Protein AF-A0A375JCA3-F1 (afdb_monomer)

Mean predicted aligned error: 6.16 Å

pLDDT: mean 89.47, std 14.46, range [39.19, 98.0]

Sequence (133 aa):
MLEPADALRQHRTEVISAILHALGDNELDEAQAQIENLIELTKLPSDHPDILVFRVLVYIQRGEALNALHYLNGLDQQHCPDLRTLCLYFLEDPLWEGLATELAESDPRPHIRTSMGLLINRRPGLPVSGVTS

Organism: NCBI:txid164546

Secondary structure (DSSP, 8-state):
---HHHHHHHHHHHHHHHHHHHHHTT-HHHHHHHHHHHHHHH---TTSHHHHHHHHHHHHHTT-HHHHHHHHHTS-TTS-HHHHHHHHHHTT-THHHHHHHHHHHH-S-HHHHHHHHHHHHS-TT--------

Solvent-accessible surface area (backbone atoms only — not comparable to full-atom values): 7578 Å² total; per-residue (Å²): 134,76,55,72,70,54,49,52,52,50,50,52,52,50,38,52,50,49,27,54,48,21,59,72,71,66,38,56,68,57,21,50,53,33,49,54,50,46,34,69,72,68,68,53,59,77,82,36,67,86,47,37,55,57,53,43,51,47,27,42,75,72,71,35,25,66,59,41,37,55,55,51,67,75,44,59,84,82,57,60,55,67,59,47,30,51,25,29,52,77,66,69,39,81,65,18,60,61,51,28,48,53,36,34,77,64,47,89,50,68,66,55,16,51,51,26,48,53,51,70,70,50,68,88,88,66,76,86,82,73,89,73,131

Foldseek 3Di:
DDDPVVVLVVVLVVLVVQLVVCLVVVVLVSNVVSLVVNCVSVVDDCLPPVSLVSVCSSCLSVVNLVVSLVVVVVDDCPRPLLSNLVSCLSVVNPVSLVSLVCQLVDPPDPVSVVVSVVSNVDDPPDDPPDPDD

Radius of gyration: 16.39 Å; Cα contacts (8 Å, |Δi|>4): 114; chains: 1; bounding box: 36×42×50 Å

Nearest PDB structures (foldseek):
  2p58-assembly1_C  TM=7.356E-01  e=2.992E-02  Yersinia pestis
  7ni5-assembly1_A  TM=5.075E-01  e=3.868E+00  Homo sapiens
  7ni6-assembly1_B  TM=5.277E-01  e=5.242E+00  Homo sapiens
  5oqp-assembly1_A  TM=3.874E-01  e=3.003E+00  Saccharomyces cerevisiae S288C
  8oxq-assembly1_B  TM=5.033E-01  e=5.242E+00  Homo sapiens

Structure (mmCIF, N/CA/C/O backbone):
data_AF-A0A375JCA3-F1
#
_entry.id   AF-A0A375JCA3-F1
#
loop_
_atom_site.group_PDB
_atom_site.id
_atom_site.type_symbol
_atom_site.label_atom_id
_atom_site.label_alt_id
_atom_site.label_comp_id
_atom_site.label_asym_id
_atom_site.label_entity_id
_atom_site.label_seq_id
_atom_site.pdbx_PDB_ins_code
_atom_site.Cartn_x
_atom_site.Cartn_y
_atom_site.Cartn_z
_atom_site.occupancy
_atom_site.B_iso_or_equiv
_atom_site.auth_seq_id
_atom_site.auth_comp_id
_atom_site.auth_asym_id
_atom_site.auth_atom_id
_atom_site.pdbx_PDB_model_num
ATOM 1 N N . MET A 1 1 ? -10.008 -10.525 32.928 1.00 60.91 1 MET A N 1
ATOM 2 C CA . MET A 1 1 ? -10.136 -9.122 32.487 1.00 60.91 1 MET A CA 1
ATOM 3 C C . MET A 1 1 ? -8.837 -8.765 31.798 1.00 60.91 1 MET A C 1
ATOM 5 O O . MET A 1 1 ? -7.803 -8.956 32.419 1.00 60.91 1 MET A O 1
ATOM 9 N N . LEU A 1 2 ? -8.882 -8.375 30.524 1.00 59.53 2 LEU A N 1
ATOM 10 C CA . LEU A 1 2 ? -7.719 -7.814 29.832 1.00 59.53 2 LEU A CA 1
ATOM 11 C C . LEU A 1 2 ? -7.516 -6.378 30.318 1.00 59.53 2 LEU A C 1
ATOM 13 O O . LEU A 1 2 ? -8.497 -5.657 30.508 1.00 59.53 2 LEU A O 1
ATOM 17 N N . GLU A 1 3 ? -6.265 -5.976 30.511 1.00 75.81 3 GLU A N 1
ATOM 18 C CA . GLU A 1 3 ? -5.936 -4.580 30.782 1.00 75.81 3 GLU A CA 1
ATOM 19 C C . GLU A 1 3 ? -6.364 -3.712 29.579 1.00 75.81 3 GLU A C 1
ATOM 21 O O . GLU A 1 3 ? -6.311 -4.167 28.432 1.00 75.81 3 GLU A O 1
ATOM 26 N N . PRO A 1 4 ? -6.783 -2.453 29.786 1.00 75.38 4 PRO A N 1
ATOM 27 C CA . PRO A 1 4 ? -7.318 -1.605 28.714 1.00 75.38 4 PRO A CA 1
ATOM 28 C C . PRO A 1 4 ? -6.334 -1.386 27.551 1.00 75.38 4 PRO A C 1
ATOM 30 O O . PRO A 1 4 ? -6.749 -1.278 26.397 1.00 75.38 4 PRO A O 1
ATOM 33 N N . ALA A 1 5 ? -5.026 -1.377 27.825 1.00 77.75 5 ALA A N 1
ATOM 34 C CA . ALA A 1 5 ? -3.991 -1.297 26.794 1.00 77.75 5 ALA A CA 1
ATOM 35 C C . ALA A 1 5 ? -3.899 -2.576 25.940 1.00 77.75 5 ALA A C 1
ATOM 37 O O . ALA A 1 5 ? -3.635 -2.495 24.738 1.00 77.75 5 ALA A O 1
ATOM 38 N N . ASP A 1 6 ? -4.150 -3.741 26.536 1.00 84.94 6 ASP A N 1
ATOM 39 C CA . ASP A 1 6 ? -4.143 -5.023 25.833 1.00 84.94 6 ASP A CA 1
ATOM 40 C C . ASP A 1 6 ? -5.409 -5.189 24.993 1.00 84.94 6 ASP A C 1
ATOM 42 O O . ASP A 1 6 ? -5.333 -5.645 23.855 1.00 84.94 6 ASP A O 1
ATOM 46 N N . ALA A 1 7 ? -6.555 -4.723 25.500 1.00 86.81 7 ALA A N 1
ATOM 47 C CA . ALA A 1 7 ? -7.804 -4.683 24.744 1.00 86.81 7 ALA A CA 1
ATOM 48 C C . ALA A 1 7 ? -7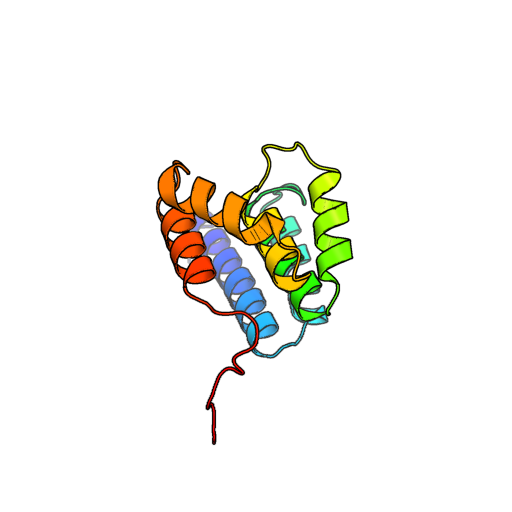.686 -3.809 23.480 1.00 86.81 7 ALA A C 1
ATOM 50 O O . ALA A 1 7 ? -8.107 -4.224 22.403 1.00 86.81 7 ALA A O 1
ATOM 51 N N . LEU A 1 8 ? -7.047 -2.635 23.576 1.00 87.62 8 LEU A N 1
ATOM 52 C CA . LEU A 1 8 ? -6.815 -1.763 22.419 1.00 87.62 8 LEU A CA 1
ATOM 53 C C . LEU A 1 8 ? -5.865 -2.398 21.391 1.00 87.62 8 LEU A C 1
ATOM 55 O O . LEU A 1 8 ? -6.103 -2.322 20.186 1.00 87.62 8 LEU A O 1
ATOM 59 N N . ARG A 1 9 ? -4.782 -3.037 21.854 1.00 88.19 9 ARG A N 1
ATOM 60 C CA . ARG A 1 9 ? -3.841 -3.750 20.973 1.00 88.19 9 ARG A CA 1
ATOM 61 C C . ARG A 1 9 ? -4.511 -4.914 20.253 1.00 88.19 9 ARG A C 1
ATOM 63 O O . ARG A 1 9 ? -4.280 -5.091 19.056 1.00 88.19 9 ARG A O 1
ATOM 70 N N . GLN A 1 10 ? -5.327 -5.676 20.974 1.00 92.06 10 GLN A N 1
ATOM 71 C CA . GLN A 1 10 ? -6.106 -6.776 20.424 1.00 92.06 10 GLN A CA 1
ATOM 72 C C . GLN A 1 10 ? -7.070 -6.266 19.352 1.00 92.06 10 GLN A C 1
ATOM 74 O O . GLN A 1 10 ? -7.015 -6.731 18.217 1.00 92.06 10 GLN A O 1
ATOM 79 N N . HIS A 1 11 ? -7.846 -5.226 19.662 1.00 92.38 11 HIS A N 1
ATOM 80 C CA . HIS A 1 11 ? -8.803 -4.664 18.715 1.00 92.38 11 HIS A CA 1
ATOM 81 C C . HIS A 1 11 ? -8.129 -4.120 17.447 1.00 92.38 11 HIS A C 1
ATOM 83 O O . HIS A 1 11 ? -8.575 -4.379 16.334 1.00 92.38 11 HIS A O 1
ATOM 89 N N . ARG A 1 12 ? -6.977 -3.451 17.582 1.00 93.19 12 ARG A N 1
ATOM 90 C CA . ARG A 1 12 ? -6.187 -3.008 16.422 1.00 93.19 12 ARG A CA 1
ATOM 91 C C . ARG A 1 12 ? -5.736 -4.182 15.549 1.00 93.19 12 ARG A C 1
ATOM 93 O O . ARG A 1 12 ? -5.727 -4.069 14.329 1.00 93.19 12 ARG A O 1
ATOM 100 N N . THR A 1 13 ? -5.343 -5.291 16.168 1.00 95.12 13 THR A N 1
ATOM 101 C CA . THR A 1 13 ? -4.896 -6.495 15.452 1.00 95.12 13 THR A CA 1
ATOM 102 C C . THR A 1 13 ? -6.053 -7.143 14.693 1.00 95.12 13 THR A C 1
ATOM 104 O O . THR A 1 13 ? -5.875 -7.572 13.554 1.00 95.12 13 THR A O 1
ATOM 107 N N . GLU A 1 14 ? -7.244 -7.163 15.291 1.00 96.00 14 GLU A N 1
ATOM 108 C CA . GLU A 1 14 ? -8.475 -7.648 14.658 1.00 96.00 14 GLU A CA 1
ATOM 109 C C . GLU A 1 14 ? -8.847 -6.804 13.437 1.00 96.00 14 GLU A C 1
ATOM 111 O O . GLU A 1 14 ? -9.058 -7.362 12.364 1.00 96.00 14 GLU A O 1
ATOM 116 N N . VAL A 1 15 ? -8.831 -5.471 13.562 1.00 96.75 15 VAL A N 1
ATOM 117 C CA . VAL A 1 15 ? -9.126 -4.563 12.440 1.00 96.75 15 VAL A CA 1
ATOM 118 C C . VAL A 1 15 ? -8.112 -4.732 11.306 1.00 96.75 15 VAL A C 1
ATOM 120 O O . VAL A 1 15 ? -8.505 -4.867 10.152 1.00 96.75 15 VAL A O 1
ATOM 123 N N . ILE A 1 16 ? -6.809 -4.802 11.607 1.00 96.50 16 ILE A N 1
ATOM 124 C CA . ILE A 1 16 ? -5.778 -5.043 10.579 1.00 96.50 16 ILE A CA 1
ATOM 125 C C . ILE A 1 16 ? -6.003 -6.389 9.880 1.00 96.50 16 ILE A C 1
ATOM 127 O O . ILE A 1 16 ? -5.887 -6.476 8.660 1.00 96.50 16 ILE A O 1
ATOM 131 N N . SER A 1 17 ? -6.349 -7.433 10.635 1.00 96.94 17 SER A N 1
ATOM 132 C CA . SER A 1 17 ? -6.639 -8.749 10.058 1.00 96.94 17 SER A CA 1
ATOM 133 C C . SER A 1 17 ? -7.865 -8.697 9.145 1.00 96.94 17 SER A C 1
ATOM 135 O O . SER A 1 17 ? -7.826 -9.258 8.055 1.00 96.94 17 SER A O 1
ATOM 137 N N . ALA A 1 18 ? -8.916 -7.972 9.539 1.00 97.69 18 ALA A N 1
ATOM 138 C CA . ALA A 1 18 ? -10.105 -7.769 8.715 1.00 97.69 18 ALA A CA 1
ATOM 139 C C . ALA A 1 18 ? -9.785 -7.030 7.404 1.00 97.69 18 ALA A C 1
ATOM 141 O O . ALA A 1 18 ? -10.235 -7.465 6.348 1.00 97.69 18 ALA A O 1
ATOM 142 N N . ILE A 1 19 ? -8.940 -5.987 7.443 1.00 97.94 19 ILE A N 1
ATOM 143 C CA . ILE A 1 19 ? -8.460 -5.302 6.228 1.00 97.94 19 ILE A CA 1
ATOM 144 C C . ILE A 1 19 ? -7.752 -6.296 5.300 1.00 97.94 19 ILE A C 1
ATOM 146 O O . ILE A 1 19 ? -8.040 -6.342 4.107 1.00 97.94 19 ILE A O 1
ATOM 150 N N . LEU A 1 20 ? -6.828 -7.101 5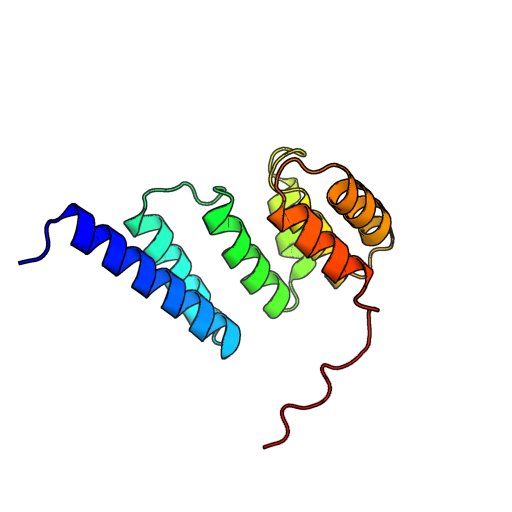.834 1.00 97.06 20 LEU A N 1
ATOM 151 C CA . LEU A 1 20 ? -6.064 -8.066 5.038 1.00 97.06 20 LEU A CA 1
ATOM 152 C C . LEU A 1 20 ? -6.951 -9.165 4.437 1.00 97.06 20 LEU A C 1
ATOM 154 O O . LEU A 1 20 ? -6.726 -9.551 3.291 1.00 97.06 20 LEU A O 1
ATOM 158 N N . HIS A 1 21 ? -7.954 -9.644 5.177 1.00 97.62 21 HIS A N 1
ATOM 159 C CA . HIS A 1 21 ? -8.935 -10.599 4.663 1.00 97.62 21 HIS A CA 1
ATOM 160 C C . HIS A 1 21 ? -9.771 -9.992 3.535 1.00 97.62 21 HIS A C 1
ATOM 162 O O . HIS A 1 21 ? -9.792 -10.553 2.445 1.00 97.62 21 HIS A O 1
ATOM 168 N N . ALA A 1 22 ? -10.342 -8.802 3.738 1.00 97.75 22 ALA A N 1
ATOM 169 C CA . ALA A 1 22 ? -11.130 -8.119 2.714 1.00 97.75 22 ALA A CA 1
ATOM 170 C C . ALA A 1 22 ? -10.314 -7.820 1.439 1.00 97.75 22 ALA A C 1
ATOM 172 O O . ALA A 1 22 ? -10.801 -8.013 0.328 1.00 97.75 22 ALA A O 1
ATOM 173 N N . LEU A 1 23 ? -9.042 -7.417 1.573 1.00 96.50 23 LEU A N 1
ATOM 174 C CA . LEU A 1 23 ? -8.124 -7.252 0.433 1.00 96.50 23 LEU A CA 1
ATOM 175 C C . LEU A 1 23 ? -7.823 -8.578 -0.285 1.00 96.50 23 LEU A C 1
ATOM 177 O O . LEU A 1 23 ? -7.614 -8.583 -1.500 1.00 96.50 23 LEU A O 1
ATOM 181 N N . GLY A 1 24 ? -7.754 -9.689 0.454 1.00 95.38 24 GLY A N 1
ATOM 182 C CA . GLY A 1 24 ? -7.552 -11.030 -0.098 1.00 95.38 24 GLY A CA 1
ATOM 183 C C . GLY A 1 24 ? -8.772 -11.545 -0.863 1.00 95.38 24 GLY A C 1
ATOM 184 O O . GLY A 1 24 ? -8.614 -12.128 -1.935 1.00 95.38 24 GLY A O 1
ATOM 185 N N . ASP A 1 25 ? -9.968 -11.255 -0.352 1.00 96.50 25 ASP A N 1
ATOM 186 C CA . ASP A 1 25 ? -11.255 -11.660 -0.929 1.00 96.50 25 ASP A CA 1
ATOM 187 C C . ASP A 1 25 ? -11.784 -10.656 -1.976 1.00 96.50 25 ASP A C 1
ATOM 189 O O . ASP A 1 25 ? -12.848 -10.852 -2.564 1.00 96.50 25 ASP A O 1
ATOM 193 N N . ASN A 1 26 ? -11.014 -9.597 -2.263 1.00 94.06 26 ASN A N 1
ATOM 194 C CA . ASN A 1 26 ? -11.360 -8.508 -3.182 1.00 94.06 26 ASN A CA 1
ATOM 195 C C . ASN A 1 26 ? -12.652 -7.753 -2.788 1.00 94.06 26 ASN A C 1
ATOM 197 O O . ASN A 1 26 ? -13.342 -7.175 -3.630 1.00 94.06 26 ASN A O 1
ATOM 201 N N . GLU A 1 27 ? -12.964 -7.714 -1.492 1.00 97.81 27 GLU A N 1
ATOM 202 C CA . GLU A 1 27 ? -14.066 -6.958 -0.892 1.00 97.81 27 GLU A CA 1
ATOM 203 C C . GLU A 1 27 ? -13.614 -5.520 -0.583 1.00 97.81 27 GLU A C 1
ATOM 205 O O . GLU A 1 27 ? -13.452 -5.097 0.561 1.00 97.81 27 GLU A O 1
ATOM 210 N N . LEU A 1 28 ? -13.353 -4.743 -1.637 1.00 97.25 28 LEU A N 1
ATOM 211 C CA . LEU A 1 28 ? -12.624 -3.468 -1.535 1.00 97.25 28 LEU A CA 1
ATOM 212 C C . LEU A 1 28 ? -13.376 -2.356 -0.791 1.00 97.25 28 LEU A C 1
ATOM 214 O O . LEU A 1 28 ? -12.748 -1.405 -0.324 1.00 97.25 28 LEU A O 1
ATOM 218 N N . ASP A 1 29 ? -14.703 -2.428 -0.714 1.00 97.50 29 ASP A N 1
ATOM 219 C CA . ASP A 1 29 ? -15.506 -1.492 0.082 1.00 97.50 29 ASP A CA 1
ATOM 220 C C . ASP A 1 29 ? -15.426 -1.822 1.578 1.00 97.50 29 ASP A C 1
ATOM 222 O O . ASP A 1 29 ? -15.290 -0.913 2.398 1.00 97.50 29 ASP A O 1
ATOM 226 N N . GLU A 1 30 ? -15.412 -3.112 1.931 1.00 97.56 30 GLU A N 1
ATOM 227 C CA . GLU A 1 30 ? -15.210 -3.566 3.311 1.00 97.56 30 GLU A CA 1
ATOM 228 C C . GLU A 1 30 ? -13.793 -3.228 3.785 1.00 97.56 30 GLU A C 1
ATOM 230 O O . GLU A 1 30 ? -13.613 -2.660 4.862 1.00 97.56 30 GLU A O 1
ATOM 235 N N . ALA A 1 31 ? -12.780 -3.468 2.942 1.00 98.00 31 ALA A N 1
ATOM 236 C CA . ALA A 1 31 ? -11.407 -3.064 3.233 1.00 98.00 31 ALA A CA 1
ATOM 237 C C . ALA A 1 31 ? -11.321 -1.557 3.534 1.00 98.00 31 ALA A C 1
ATOM 239 O O . ALA A 1 31 ? -10.694 -1.159 4.516 1.00 98.00 31 ALA A O 1
ATOM 240 N N . GLN A 1 32 ? -11.994 -0.716 2.739 1.00 97.00 32 GLN A N 1
ATOM 241 C CA . GLN A 1 32 ? -12.037 0.728 2.978 1.00 97.00 32 GLN A CA 1
ATOM 242 C C . GLN A 1 32 ? -12.732 1.073 4.301 1.00 97.00 32 GLN A C 1
ATOM 244 O O . GLN A 1 32 ? -12.210 1.892 5.058 1.00 97.00 32 GLN A O 1
ATOM 249 N N . ALA A 1 33 ? -13.868 0.445 4.612 1.00 97.75 33 ALA A N 1
ATOM 250 C CA . ALA A 1 33 ? -14.575 0.668 5.872 1.00 97.75 33 ALA A CA 1
ATOM 251 C C . ALA A 1 33 ? -13.702 0.318 7.090 1.00 97.75 33 ALA A C 1
ATOM 253 O O . ALA A 1 33 ? -13.637 1.085 8.054 1.00 97.75 33 ALA A O 1
ATOM 254 N N . GLN A 1 34 ? -12.961 -0.792 7.027 1.00 97.88 34 GLN A N 1
ATOM 255 C CA . GLN A 1 34 ? -12.050 -1.192 8.100 1.00 97.88 34 GLN A CA 1
ATOM 256 C C . GLN A 1 34 ? -10.823 -0.275 8.216 1.00 97.88 34 GLN A C 1
ATOM 258 O O . GLN A 1 34 ? -10.333 -0.051 9.324 1.00 97.88 34 GLN A O 1
ATOM 263 N N . ILE A 1 35 ? -10.348 0.321 7.117 1.00 97.44 35 ILE A N 1
ATOM 264 C CA . ILE A 1 35 ? -9.308 1.362 7.167 1.00 97.44 35 ILE A CA 1
ATOM 265 C C . ILE A 1 35 ? -9.811 2.597 7.925 1.00 97.44 35 ILE A C 1
ATOM 267 O O . ILE A 1 35 ? -9.086 3.121 8.771 1.00 97.44 35 ILE A O 1
ATOM 271 N N . GLU A 1 36 ? -11.040 3.056 7.669 1.00 96.94 36 GLU A N 1
ATOM 272 C CA . GLU A 1 36 ? -11.613 4.189 8.412 1.00 96.94 36 GLU A CA 1
ATOM 273 C C . GLU A 1 36 ? -11.770 3.856 9.904 1.00 96.94 36 GLU A C 1
ATOM 275 O O . GLU A 1 36 ? -11.393 4.658 10.761 1.00 96.94 36 GLU A O 1
ATOM 280 N N . ASN A 1 37 ? -12.195 2.631 10.232 1.00 96.00 37 ASN A N 1
ATOM 281 C CA . ASN A 1 37 ? -12.231 2.147 11.614 1.00 96.00 37 ASN A CA 1
ATOM 282 C C . ASN A 1 37 ? -10.829 2.153 12.261 1.00 96.00 37 ASN A C 1
ATOM 284 O O . ASN A 1 37 ? -10.655 2.602 13.393 1.00 96.00 37 ASN A O 1
ATOM 288 N N . LEU A 1 38 ? -9.789 1.735 11.531 1.00 96.06 38 LEU A N 1
ATOM 289 C CA . LEU A 1 38 ? -8.408 1.776 12.020 1.00 96.06 38 LEU A CA 1
ATOM 290 C C . LEU A 1 38 ? -7.942 3.211 12.318 1.00 96.06 38 LEU A C 1
ATOM 292 O O . LEU A 1 38 ? -7.276 3.438 13.333 1.00 96.06 38 LEU A O 1
ATOM 296 N N . ILE A 1 39 ? -8.293 4.178 11.466 1.00 95.94 39 ILE A N 1
ATOM 297 C CA . ILE A 1 39 ? -8.002 5.606 11.674 1.00 95.94 39 ILE A CA 1
ATOM 298 C C . ILE A 1 39 ? -8.707 6.101 12.938 1.00 95.94 39 ILE A C 1
ATOM 300 O O . ILE A 1 39 ? -8.078 6.708 13.809 1.00 95.94 39 ILE A O 1
ATOM 304 N N . GLU A 1 40 ? -9.998 5.803 13.087 1.00 95.12 40 GLU A N 1
ATOM 305 C CA . GLU A 1 40 ? -10.763 6.188 14.270 1.00 95.12 40 GLU A CA 1
ATOM 306 C C . GLU A 1 40 ? -10.209 5.561 15.550 1.00 95.12 40 GLU A C 1
ATOM 308 O O . GLU A 1 40 ? -10.155 6.234 16.585 1.00 95.12 40 GLU A O 1
ATOM 313 N N . LEU A 1 41 ? -9.766 4.308 15.484 1.00 94.06 41 LEU A N 1
ATOM 314 C CA . LEU A 1 41 ? -9.228 3.570 16.617 1.00 94.06 41 LEU A CA 1
ATOM 315 C C . LEU A 1 41 ? -7.852 4.083 17.051 1.00 94.06 41 LEU A C 1
ATOM 317 O O . LEU A 1 41 ? -7.581 4.233 18.242 1.00 94.06 41 LEU A O 1
ATOM 321 N N . THR A 1 42 ? -6.967 4.332 16.088 1.00 92.56 42 THR A N 1
ATOM 322 C CA . THR A 1 42 ? -5.567 4.694 16.354 1.00 92.56 42 THR A CA 1
ATOM 323 C C . THR A 1 42 ? -5.348 6.197 16.480 1.00 92.56 42 THR A C 1
ATOM 325 O O . THR A 1 42 ? -4.324 6.612 17.019 1.00 92.56 42 THR A O 1
ATOM 328 N N . LYS A 1 43 ? -6.298 7.009 15.995 1.00 93.94 43 LYS A N 1
ATOM 329 C CA . LYS A 1 43 ? -6.181 8.469 15.857 1.00 93.94 43 LYS A CA 1
ATOM 330 C C . LYS A 1 43 ? -4.970 8.905 15.023 1.00 93.94 43 LYS A C 1
ATOM 332 O O . LYS A 1 43 ? -4.534 10.050 15.131 1.00 93.94 43 LYS A O 1
ATOM 337 N N . LEU A 1 44 ? -4.428 8.005 14.201 1.00 92.44 44 LEU A N 1
ATOM 338 C CA . LEU A 1 44 ? -3.379 8.339 13.247 1.00 92.44 44 LEU A CA 1
ATOM 339 C C . LEU A 1 44 ? -3.958 9.204 12.124 1.00 92.44 44 LEU A C 1
ATOM 341 O O . LEU A 1 44 ? -5.119 9.026 11.749 1.00 92.44 44 LEU A O 1
ATOM 345 N N . PRO A 1 45 ? -3.174 10.141 11.574 1.00 91.81 45 PRO A N 1
ATOM 346 C CA . PRO A 1 45 ? -3.626 10.920 10.437 1.00 91.81 45 PRO A CA 1
ATOM 347 C C . PRO A 1 45 ? -3.754 10.023 9.198 1.00 91.81 45 PRO A C 1
ATOM 349 O O . PRO A 1 45 ? -3.083 8.997 9.068 1.00 91.81 45 PRO A O 1
ATOM 352 N N . SER A 1 46 ? -4.626 10.409 8.267 1.00 88.38 46 SER A N 1
ATOM 353 C CA . SER A 1 46 ? -4.918 9.605 7.073 1.00 88.38 46 SER A CA 1
ATOM 354 C C . SER A 1 46 ? -3.727 9.437 6.124 1.00 88.38 46 SER A C 1
ATOM 356 O O . SER A 1 46 ? -3.735 8.538 5.288 1.00 88.38 46 SER A O 1
ATOM 358 N N . ASP A 1 47 ? -2.734 10.320 6.231 1.00 90.88 47 ASP A N 1
ATOM 359 C CA . ASP A 1 47 ? -1.473 10.283 5.494 1.00 90.88 47 ASP A CA 1
ATOM 360 C C . ASP A 1 47 ? -0.356 9.552 6.260 1.00 90.88 47 ASP A C 1
ATOM 362 O O . ASP A 1 47 ? 0.781 9.501 5.796 1.00 90.88 47 ASP A O 1
ATOM 366 N N . HIS A 1 48 ? -0.646 8.939 7.411 1.00 94.00 48 HIS A N 1
ATOM 367 C CA . HIS A 1 48 ? 0.330 8.110 8.109 1.00 94.00 48 HIS A CA 1
ATOM 368 C C . HIS A 1 48 ? 0.719 6.892 7.244 1.00 94.00 48 HIS A C 1
ATOM 370 O O . HIS A 1 48 ? -0.178 6.249 6.693 1.00 94.00 48 HIS A O 1
ATOM 376 N N . PRO A 1 49 ? 2.009 6.505 7.146 1.00 91.31 49 PRO A N 1
ATOM 377 C CA . PRO A 1 49 ? 2.459 5.395 6.293 1.00 91.31 49 PRO A CA 1
ATOM 378 C C . PRO A 1 49 ? 1.679 4.082 6.481 1.00 91.31 49 PRO A C 1
ATOM 380 O O . PRO A 1 49 ? 1.284 3.452 5.501 1.00 91.31 49 PRO A O 1
ATOM 383 N N . ASP A 1 50 ? 1.378 3.720 7.732 1.00 90.81 50 ASP A N 1
ATOM 384 C CA . ASP A 1 50 ? 0.609 2.509 8.071 1.00 90.81 50 ASP A CA 1
ATOM 385 C C . ASP A 1 50 ? -0.847 2.538 7.573 1.00 90.81 50 ASP A C 1
ATOM 387 O O . ASP A 1 50 ? -1.460 1.491 7.401 1.00 90.81 50 ASP A O 1
ATOM 391 N N . ILE A 1 51 ? -1.414 3.725 7.341 1.00 95.50 51 ILE A N 1
ATOM 392 C CA . ILE A 1 51 ? -2.751 3.898 6.756 1.00 95.50 51 ILE A CA 1
ATOM 393 C C . ILE A 1 51 ? -2.647 3.972 5.230 1.00 95.50 51 ILE A C 1
ATOM 395 O O . ILE A 1 51 ? -3.439 3.356 4.511 1.00 95.50 51 ILE A O 1
ATOM 399 N N . LEU A 1 52 ? -1.641 4.698 4.731 1.00 95.31 52 LEU A N 1
ATOM 400 C CA . LEU A 1 52 ? -1.394 4.880 3.305 1.00 95.31 52 LEU A CA 1
ATOM 401 C C . LEU A 1 52 ? -1.191 3.558 2.577 1.00 95.31 52 LEU A C 1
ATOM 403 O O . LEU A 1 52 ? -1.737 3.399 1.489 1.00 95.31 52 LEU A O 1
ATOM 407 N N . VAL A 1 53 ? -0.458 2.610 3.168 1.00 95.25 53 VAL A N 1
ATOM 408 C CA . VAL A 1 53 ? -0.218 1.307 2.535 1.00 95.25 53 VAL A CA 1
ATOM 409 C C . VAL A 1 53 ? -1.532 0.604 2.191 1.00 95.25 53 VAL A C 1
ATOM 411 O O . VAL A 1 53 ? -1.712 0.182 1.052 1.00 95.25 53 VAL A O 1
ATOM 414 N N . PHE A 1 54 ? -2.496 0.557 3.115 1.00 96.62 54 PHE A N 1
ATOM 415 C CA . PHE A 1 54 ? -3.782 -0.092 2.863 1.00 96.62 54 PHE A CA 1
ATOM 416 C C . PHE A 1 54 ? -4.615 0.668 1.832 1.00 96.62 54 PHE A C 1
ATOM 418 O O . PHE A 1 54 ? -5.159 0.054 0.918 1.00 96.62 54 PHE A O 1
ATOM 425 N N . ARG A 1 55 ? -4.665 2.004 1.914 1.00 96.00 55 ARG A N 1
ATOM 426 C CA . ARG A 1 55 ? -5.394 2.825 0.932 1.00 96.00 55 ARG A CA 1
ATOM 427 C C . ARG A 1 55 ? -4.838 2.652 -0.479 1.00 96.00 55 ARG A C 1
ATOM 429 O O . ARG A 1 55 ? -5.602 2.476 -1.423 1.00 96.00 55 ARG A O 1
ATOM 436 N N . VAL A 1 56 ? -3.515 2.676 -0.627 1.00 96.56 56 VAL A N 1
ATOM 437 C CA . VAL A 1 56 ? -2.846 2.485 -1.921 1.00 96.56 56 VAL A CA 1
ATOM 438 C C . VAL A 1 56 ? -3.146 1.096 -2.484 1.00 96.56 56 VAL A C 1
ATOM 440 O O . VAL A 1 56 ? -3.455 0.989 -3.669 1.00 96.56 56 VAL A O 1
ATOM 443 N N . LEU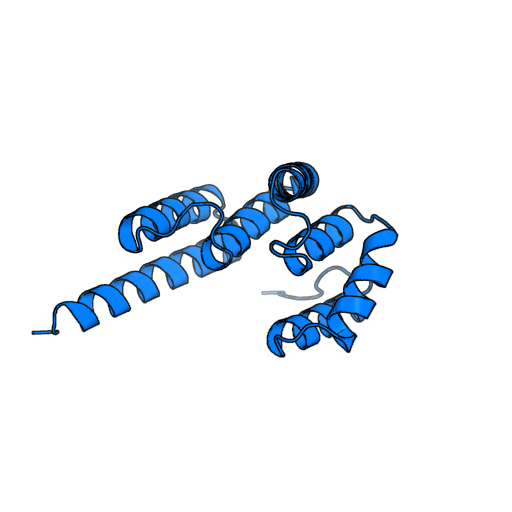 A 1 57 ? -3.136 0.050 -1.652 1.00 95.94 57 LEU A N 1
ATOM 444 C CA . LEU A 1 57 ? -3.515 -1.298 -2.086 1.00 95.94 57 LEU A CA 1
ATOM 445 C C . LEU A 1 57 ? -4.968 -1.365 -2.575 1.00 95.94 57 LEU A C 1
ATOM 447 O O . LEU A 1 57 ? -5.206 -1.944 -3.634 1.00 95.94 57 LEU A O 1
ATOM 451 N N . VAL A 1 58 ? -5.912 -0.725 -1.873 1.00 97.00 58 VAL A N 1
ATOM 452 C CA . VAL A 1 58 ? -7.315 -0.634 -2.316 1.00 97.00 58 VAL A CA 1
ATOM 453 C C . VAL A 1 58 ? -7.409 0.043 -3.685 1.00 97.00 58 VAL A C 1
ATOM 455 O O . VAL A 1 58 ? -8.021 -0.513 -4.595 1.00 97.00 58 VAL A O 1
ATOM 458 N N . TYR A 1 59 ? -6.775 1.205 -3.875 1.00 96.44 59 TYR A N 1
ATOM 459 C CA . TYR A 1 59 ? -6.774 1.893 -5.174 1.00 96.44 59 TYR A CA 1
ATOM 460 C C . TYR A 1 59 ? -6.177 1.029 -6.289 1.00 96.44 59 TYR A C 1
ATOM 462 O O . TYR A 1 59 ? -6.754 0.931 -7.369 1.00 96.44 59 TYR A O 1
ATOM 470 N N . ILE A 1 60 ? -5.041 0.375 -6.041 1.00 95.44 60 ILE A N 1
ATOM 471 C CA . ILE A 1 60 ? -4.399 -0.502 -7.025 1.00 95.44 60 ILE A CA 1
ATOM 472 C C . ILE A 1 60 ? -5.326 -1.663 -7.405 1.00 95.44 60 ILE A C 1
ATOM 474 O O . ILE A 1 60 ? -5.503 -1.926 -8.593 1.00 95.44 60 ILE A O 1
ATOM 478 N N . GLN A 1 61 ? -5.960 -2.325 -6.432 1.00 95.50 61 GLN A N 1
ATOM 479 C CA . GLN A 1 61 ? -6.890 -3.430 -6.698 1.00 95.50 61 GLN A CA 1
ATOM 480 C C . GLN A 1 61 ? -8.158 -2.977 -7.440 1.00 95.50 61 GLN A C 1
ATOM 482 O O . GLN A 1 61 ? -8.709 -3.747 -8.225 1.00 95.50 61 GLN A O 1
ATOM 487 N N . ARG A 1 62 ? -8.574 -1.713 -7.284 1.00 95.56 62 ARG A N 1
ATOM 488 C CA . ARG A 1 62 ? -9.644 -1.096 -8.095 1.00 95.56 62 ARG A CA 1
ATOM 489 C C . ARG A 1 62 ? -9.221 -0.770 -9.534 1.00 95.56 62 ARG A C 1
ATOM 491 O O . ARG A 1 62 ? -10.057 -0.350 -10.326 1.00 95.56 62 ARG A O 1
ATOM 498 N N . GLY A 1 63 ? -7.945 -0.935 -9.890 1.00 94.44 63 GLY A N 1
ATOM 499 C CA . GLY A 1 63 ? -7.401 -0.475 -11.172 1.00 94.44 63 GLY A CA 1
ATOM 500 C C . GLY A 1 63 ? -7.161 1.039 -11.219 1.00 94.44 63 GLY A C 1
ATOM 501 O O . GLY A 1 63 ? -7.009 1.620 -12.289 1.00 94.44 63 GLY A O 1
ATOM 502 N N . GLU A 1 64 ? -7.105 1.690 -10.059 1.00 96.62 64 GLU A N 1
ATOM 503 C CA . GLU A 1 64 ? -6.993 3.140 -9.897 1.00 96.62 64 GLU A CA 1
ATOM 504 C C . GLU A 1 64 ? -5.591 3.569 -9.427 1.00 96.62 64 GLU A C 1
ATOM 506 O O . GLU A 1 64 ? -5.430 4.540 -8.684 1.00 96.62 64 GLU A O 1
ATOM 511 N N . ALA A 1 65 ? -4.540 2.869 -9.867 1.00 96.12 65 ALA A N 1
ATOM 512 C CA . ALA A 1 65 ? -3.155 3.169 -9.484 1.00 96.12 65 ALA A CA 1
ATOM 513 C C . ALA A 1 65 ? -2.748 4.631 -9.779 1.00 96.12 65 ALA A C 1
ATOM 515 O O . ALA A 1 65 ? -1.968 5.224 -9.034 1.00 96.12 65 ALA A O 1
ATOM 516 N N . LEU A 1 66 ? -3.328 5.251 -10.815 1.00 96.06 66 LEU A N 1
ATOM 517 C CA . LEU A 1 66 ? -3.106 6.665 -11.131 1.00 9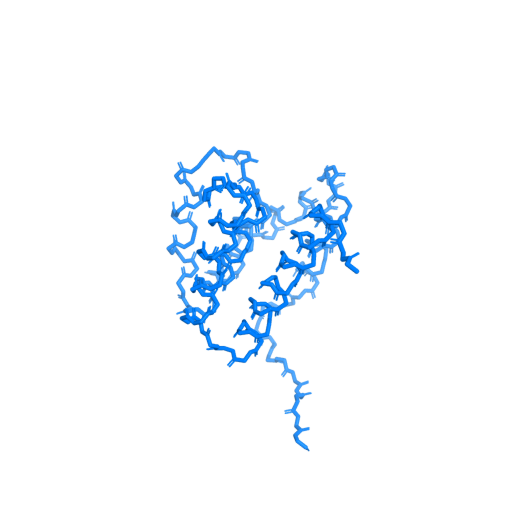6.06 66 LEU A CA 1
ATOM 518 C C . LEU A 1 66 ? -3.694 7.602 -10.065 1.00 96.06 66 LEU A C 1
ATOM 520 O O . LEU A 1 66 ? -3.065 8.600 -9.716 1.00 96.06 66 LEU A O 1
ATOM 524 N N . ASN A 1 67 ? -4.872 7.282 -9.517 1.00 96.06 67 ASN A N 1
ATOM 525 C CA . ASN A 1 67 ? -5.483 8.064 -8.439 1.00 96.06 67 ASN A CA 1
ATOM 526 C C . ASN A 1 67 ? -4.639 7.966 -7.163 1.00 96.06 67 ASN A C 1
ATOM 528 O O . ASN A 1 67 ? -4.375 8.989 -6.527 1.00 96.06 67 ASN A O 1
ATOM 532 N N . ALA A 1 68 ? -4.146 6.765 -6.837 1.00 95.88 68 ALA A N 1
ATOM 533 C CA . ALA A 1 68 ? -3.205 6.570 -5.733 1.00 95.88 68 ALA A CA 1
ATOM 534 C C . ALA A 1 68 ? -1.930 7.400 -5.919 1.00 95.88 68 ALA A C 1
ATOM 536 O O . ALA A 1 68 ? -1.503 8.091 -4.994 1.00 95.88 68 ALA A O 1
ATOM 537 N N . LEU A 1 69 ? -1.348 7.387 -7.121 1.00 95.88 69 LEU A N 1
ATOM 538 C CA . LEU A 1 69 ? -0.145 8.157 -7.422 1.00 95.88 69 LEU A CA 1
ATOM 539 C C . LEU A 1 69 ? -0.385 9.668 -7.310 1.00 95.88 69 LEU A C 1
ATOM 541 O O . LEU A 1 69 ? 0.424 10.363 -6.699 1.00 95.88 69 LEU A O 1
ATOM 545 N N . HIS A 1 70 ? -1.496 10.186 -7.844 1.00 95.00 70 HIS A N 1
ATOM 546 C CA . HIS A 1 70 ? -1.856 11.598 -7.688 1.00 95.00 70 HIS A CA 1
ATOM 547 C C . HIS A 1 70 ? -2.004 11.991 -6.219 1.00 95.00 70 HIS A C 1
ATOM 549 O O . HIS A 1 70 ? -1.493 13.034 -5.814 1.00 95.00 70 HIS A O 1
ATOM 555 N N . TYR A 1 71 ? -2.656 11.146 -5.419 1.00 93.25 71 TYR A N 1
ATOM 556 C CA . TYR A 1 71 ? -2.792 11.374 -3.987 1.00 93.25 71 TYR A CA 1
ATOM 557 C C . TYR A 1 71 ? -1.426 11.422 -3.289 1.00 93.25 71 TYR A C 1
ATOM 559 O O . TYR A 1 71 ? -1.137 12.384 -2.579 1.00 93.25 71 TYR A O 1
ATOM 567 N N . LEU A 1 72 ? -0.547 10.451 -3.556 1.00 94.38 72 LEU A N 1
ATOM 568 C CA . LEU A 1 72 ? 0.810 10.423 -3.002 1.00 94.38 72 LEU A CA 1
ATOM 569 C C . LEU A 1 72 ? 1.654 11.619 -3.461 1.00 94.38 72 LEU A C 1
ATOM 571 O O . LEU A 1 72 ? 2.455 12.134 -2.688 1.00 94.38 72 LEU A O 1
ATOM 575 N N . ASN A 1 73 ? 1.498 12.090 -4.697 1.00 92.56 73 ASN A N 1
ATOM 576 C CA . ASN A 1 73 ? 2.213 13.264 -5.210 1.00 92.56 73 ASN A CA 1
ATOM 577 C C . ASN A 1 73 ? 1.748 14.585 -4.580 1.00 92.56 73 ASN A C 1
ATOM 579 O O . ASN A 1 73 ? 2.481 15.568 -4.641 1.00 92.56 73 ASN A O 1
ATOM 583 N N . GLY A 1 74 ? 0.560 14.614 -3.968 1.00 91.06 74 GLY A N 1
ATOM 584 C CA . GLY A 1 74 ? 0.113 15.734 -3.136 1.00 91.06 74 GLY A CA 1
ATOM 585 C C . GLY A 1 74 ? 0.795 15.795 -1.763 1.00 91.06 74 GLY A C 1
ATOM 586 O O . GLY A 1 74 ? 0.688 16.812 -1.081 1.00 91.06 74 GLY A O 1
ATOM 587 N N . LEU A 1 75 ? 1.488 14.725 -1.361 1.00 91.12 75 LEU A N 1
ATOM 588 C CA . LEU A 1 75 ? 2.287 14.648 -0.136 1.00 91.12 75 LEU A CA 1
ATOM 589 C C . LEU A 1 75 ? 3.751 15.016 -0.426 1.00 91.12 75 LEU A C 1
ATOM 591 O O . LEU A 1 75 ? 4.170 15.090 -1.582 1.00 91.12 75 LEU A O 1
ATOM 595 N N . ASP A 1 76 ? 4.554 15.206 0.624 1.00 87.00 76 ASP A N 1
ATOM 596 C CA . ASP A 1 76 ? 5.992 15.471 0.483 1.00 87.00 76 ASP A CA 1
ATOM 597 C C . ASP A 1 76 ? 6.685 14.376 -0.351 1.00 87.00 76 ASP A C 1
ATOM 599 O O . ASP A 1 76 ? 6.397 13.186 -0.204 1.00 87.00 76 ASP A O 1
ATOM 603 N N . GLN A 1 77 ? 7.613 14.752 -1.234 1.00 76.31 77 GLN A N 1
ATOM 604 C CA . GLN A 1 77 ? 8.324 13.834 -2.130 1.00 76.31 77 GLN A CA 1
ATOM 605 C C . GLN A 1 77 ? 9.098 12.745 -1.381 1.00 76.31 77 GLN A C 1
ATOM 607 O O . GLN A 1 77 ? 9.292 11.659 -1.919 1.00 76.31 77 GLN A O 1
ATOM 612 N N . GLN A 1 78 ? 9.489 12.973 -0.131 1.00 81.62 78 GLN A N 1
ATOM 613 C CA . GLN A 1 78 ? 10.153 11.946 0.678 1.00 81.62 78 GLN A CA 1
ATOM 614 C C . GLN A 1 78 ? 9.178 11.010 1.403 1.00 81.62 78 GLN A C 1
AT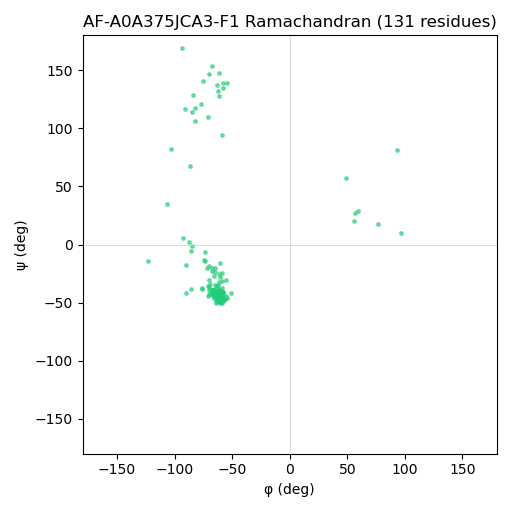OM 616 O O . GLN A 1 78 ? 9.593 10.022 2.008 1.00 81.62 78 GLN A O 1
ATOM 621 N N . HIS A 1 79 ? 7.876 11.283 1.326 1.00 85.94 79 HIS A N 1
ATOM 622 C CA . HIS A 1 79 ? 6.859 10.494 2.001 1.00 85.94 79 HIS A CA 1
ATOM 623 C C . HIS A 1 79 ? 6.502 9.239 1.200 1.00 85.94 79 HIS A C 1
ATOM 625 O O . HIS A 1 79 ? 5.995 9.329 0.083 1.00 85.94 79 HIS A O 1
ATOM 631 N N . CYS A 1 80 ? 6.762 8.068 1.787 1.00 90.81 80 CYS A N 1
ATOM 632 C CA . CYS A 1 80 ? 6.448 6.743 1.228 1.00 90.81 80 CYS A CA 1
ATOM 633 C C . CYS A 1 80 ? 6.894 6.541 -0.244 1.00 90.81 80 CYS A C 1
ATOM 635 O O . CYS A 1 80 ? 6.063 6.223 -1.104 1.00 90.81 80 CYS A O 1
ATOM 637 N N . PRO A 1 81 ? 8.194 6.706 -0.569 1.00 93.88 81 PRO A N 1
ATOM 638 C CA . PRO A 1 81 ? 8.704 6.534 -1.935 1.00 93.88 81 PRO A CA 1
ATOM 639 C C . PRO A 1 81 ? 8.470 5.116 -2.484 1.00 93.88 81 PRO A C 1
ATOM 641 O O . PRO A 1 81 ? 8.275 4.927 -3.685 1.00 93.88 81 PRO A O 1
ATOM 644 N N . ASP A 1 82 ? 8.409 4.124 -1.598 1.00 95.50 82 ASP A N 1
ATOM 645 C CA . ASP A 1 82 ? 8.079 2.736 -1.906 1.00 95.50 82 ASP A CA 1
ATOM 646 C C . ASP A 1 82 ? 6.653 2.569 -2.460 1.00 95.50 82 ASP A C 1
ATOM 648 O O . ASP A 1 82 ? 6.458 1.865 -3.452 1.00 95.50 82 ASP A O 1
ATOM 652 N N . LEU A 1 83 ? 5.665 3.281 -1.908 1.00 96.44 83 LEU A N 1
ATOM 653 C CA . LEU A 1 83 ? 4.283 3.233 -2.399 1.00 96.44 83 LEU A CA 1
ATOM 654 C C . LEU A 1 83 ? 4.130 3.924 -3.759 1.00 96.44 83 LEU A C 1
ATOM 656 O O . LEU A 1 83 ? 3.374 3.445 -4.605 1.00 96.44 83 LEU A O 1
ATOM 660 N N . ARG A 1 84 ? 4.870 5.015 -4.009 1.00 96.00 84 ARG A N 1
ATOM 661 C CA . ARG A 1 84 ? 4.895 5.653 -5.339 1.00 96.00 84 ARG A CA 1
ATOM 662 C C . ARG A 1 84 ? 5.491 4.722 -6.384 1.00 96.00 84 ARG A C 1
ATOM 664 O O . ARG A 1 84 ? 4.909 4.550 -7.451 1.00 96.00 84 ARG A O 1
ATOM 671 N N . THR A 1 85 ? 6.610 4.088 -6.044 1.00 96.19 85 THR A N 1
ATOM 672 C CA . THR A 1 85 ? 7.271 3.097 -6.900 1.00 96.19 85 THR A CA 1
ATOM 673 C C . THR A 1 85 ? 6.327 1.942 -7.229 1.00 96.19 85 THR A C 1
ATOM 675 O O . THR A 1 85 ? 6.219 1.543 -8.386 1.00 96.19 85 THR A O 1
ATOM 678 N N . LEU A 1 86 ? 5.564 1.464 -6.240 1.00 95.62 86 LEU A N 1
ATOM 679 C CA . LEU A 1 86 ? 4.540 0.444 -6.454 1.00 95.62 86 LEU A CA 1
ATOM 680 C C . LEU A 1 86 ? 3.441 0.918 -7.418 1.00 95.62 86 LEU A C 1
ATOM 682 O O . LEU A 1 86 ? 3.057 0.170 -8.312 1.00 95.62 86 LEU A O 1
ATOM 686 N N . CYS A 1 87 ? 2.953 2.155 -7.287 1.00 96.44 87 CYS A N 1
ATOM 687 C CA . CYS A 1 87 ? 1.960 2.698 -8.220 1.00 96.44 87 CYS A CA 1
ATOM 688 C C . CYS A 1 87 ? 2.505 2.764 -9.655 1.00 96.44 87 CYS A C 1
ATOM 690 O O . CYS A 1 87 ? 1.807 2.363 -10.581 1.00 96.44 87 CYS A O 1
ATOM 692 N N . LEU A 1 88 ? 3.752 3.216 -9.841 1.00 96.12 88 LEU A N 1
ATOM 693 C CA . LEU A 1 88 ? 4.404 3.271 -11.156 1.00 96.12 88 LEU A CA 1
ATOM 694 C C . LEU A 1 88 ? 4.553 1.878 -11.783 1.00 96.12 88 LEU A C 1
ATOM 696 O O . LEU A 1 88 ? 4.308 1.724 -12.976 1.00 96.12 88 LEU A O 1
ATOM 700 N N . TYR A 1 89 ? 4.869 0.859 -10.977 1.00 95.50 89 TYR A N 1
ATOM 701 C CA . TYR A 1 89 ? 4.906 -0.534 -11.431 1.00 95.50 89 TYR A CA 1
ATOM 702 C C . TYR A 1 89 ? 3.560 -0.981 -12.019 1.00 95.50 89 TYR A C 1
ATOM 704 O O . TYR A 1 89 ? 3.520 -1.532 -13.116 1.00 95.50 89 TYR A O 1
ATOM 712 N N . PHE A 1 90 ? 2.448 -0.705 -11.329 1.00 94.31 90 PHE A N 1
ATOM 713 C CA . PHE A 1 90 ? 1.106 -1.059 -11.815 1.00 94.31 90 PHE A CA 1
ATOM 714 C C . PHE A 1 90 ? 0.619 -0.199 -12.987 1.00 94.31 90 PHE A C 1
ATOM 716 O O . PHE A 1 90 ? -0.277 -0.619 -13.712 1.00 94.31 90 PHE A O 1
ATOM 723 N N . LEU A 1 91 ? 1.197 0.987 -13.179 1.00 95.06 91 LEU A N 1
ATOM 724 C CA . LEU A 1 91 ? 0.956 1.841 -14.344 1.00 95.06 91 LEU A CA 1
ATOM 725 C C . LEU A 1 91 ? 1.843 1.481 -15.544 1.00 95.06 91 LEU A C 1
ATOM 727 O O . LEU A 1 91 ? 1.727 2.127 -16.582 1.00 95.06 91 LEU A O 1
ATOM 731 N N . GLU A 1 92 ? 2.722 0.484 -15.401 1.00 93.50 92 GLU A N 1
ATOM 732 C CA . GLU A 1 92 ? 3.730 0.105 -16.399 1.00 93.50 92 GLU A CA 1
ATOM 733 C C . GLU A 1 92 ? 4.661 1.272 -16.794 1.00 93.50 92 GLU A C 1
ATOM 735 O O . GLU A 1 92 ? 5.225 1.296 -17.889 1.00 93.50 92 GLU A O 1
ATOM 740 N N . ASP A 1 93 ? 4.856 2.245 -15.896 1.00 94.88 93 ASP A N 1
ATOM 741 C CA . ASP A 1 93 ? 5.728 3.394 -16.145 1.00 94.88 93 ASP A CA 1
ATOM 742 C C . ASP A 1 93 ? 7.203 2.983 -15.990 1.00 94.88 93 ASP A C 1
ATOM 744 O O . ASP A 1 93 ? 7.604 2.573 -14.900 1.00 94.88 93 ASP A O 1
ATOM 748 N N . PRO A 1 94 ? 8.054 3.126 -17.020 1.00 92.50 94 PRO A N 1
ATOM 749 C CA . PRO A 1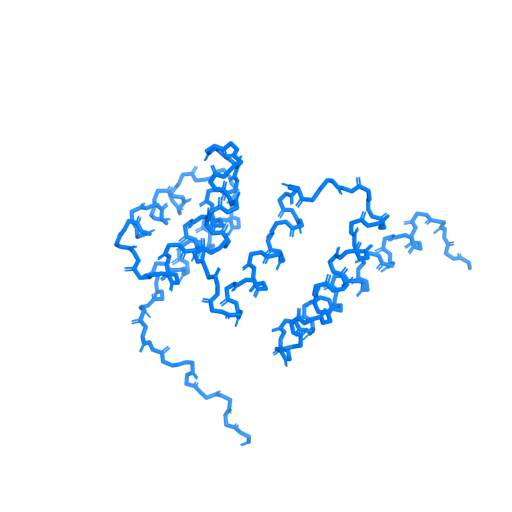 94 ? 9.425 2.611 -17.004 1.00 92.50 94 PRO A CA 1
ATOM 750 C C . PRO A 1 94 ? 10.312 3.195 -15.892 1.00 92.50 94 PRO A C 1
ATOM 752 O O . PRO A 1 94 ? 11.360 2.625 -15.590 1.00 92.50 94 PRO A O 1
ATOM 755 N N . LEU A 1 95 ? 9.922 4.307 -15.262 1.00 93.81 95 LEU A N 1
ATOM 756 C CA . LEU A 1 95 ? 10.654 4.884 -14.136 1.00 93.81 95 LEU A CA 1
ATOM 757 C C . LEU A 1 95 ? 10.610 4.005 -12.877 1.00 93.81 95 LEU A C 1
ATOM 759 O O . LEU A 1 95 ? 11.478 4.159 -12.014 1.00 93.81 95 LEU A O 1
ATOM 763 N N . TRP A 1 96 ? 9.644 3.081 -12.758 1.00 95.56 96 TRP A N 1
ATOM 764 C CA . TRP A 1 96 ? 9.493 2.248 -11.559 1.00 95.56 96 TRP A CA 1
ATOM 765 C C . TRP A 1 96 ? 10.749 1.421 -11.259 1.00 95.56 96 TRP A C 1
ATOM 767 O O . TRP A 1 96 ? 11.112 1.269 -10.095 1.00 95.56 96 TRP A O 1
ATOM 777 N N . GLU A 1 97 ? 11.432 0.907 -12.286 1.00 94.81 97 GLU A N 1
ATOM 778 C CA . GLU A 1 97 ? 12.540 -0.041 -12.117 1.00 94.81 97 GLU A CA 1
ATOM 779 C C . GLU A 1 97 ? 13.775 0.634 -11.508 1.00 94.81 97 GLU A C 1
ATOM 781 O O . GLU A 1 97 ? 14.393 0.102 -10.581 1.00 94.81 97 GLU A O 1
ATOM 786 N N . GLY A 1 98 ? 14.099 1.843 -11.975 1.00 95.94 98 GLY A N 1
ATOM 787 C CA . GLY A 1 98 ? 15.200 2.636 -11.428 1.00 95.94 98 GLY A CA 1
ATOM 788 C C . GLY A 1 98 ? 14.957 3.018 -9.968 1.00 95.94 98 GLY A C 1
ATOM 789 O O . GLY A 1 98 ? 15.834 2.826 -9.128 1.00 95.94 98 GLY A O 1
ATOM 790 N N . LEU A 1 99 ? 13.740 3.472 -9.651 1.00 95.69 99 LEU A N 1
ATOM 791 C CA . LEU A 1 99 ? 13.348 3.832 -8.285 1.00 95.69 99 LEU A CA 1
ATOM 792 C C . LEU A 1 99 ? 13.338 2.616 -7.351 1.00 95.69 99 LEU A C 1
ATOM 794 O O . LEU A 1 99 ? 13.843 2.687 -6.231 1.00 95.69 99 LEU A O 1
ATOM 798 N N . ALA A 1 100 ? 12.812 1.479 -7.813 1.00 96.75 100 ALA A N 1
ATOM 799 C CA . ALA A 1 100 ? 12.834 0.239 -7.049 1.00 96.75 100 ALA A CA 1
ATOM 800 C C . ALA A 1 100 ? 14.273 -0.211 -6.768 1.00 96.75 100 ALA A C 1
ATOM 802 O 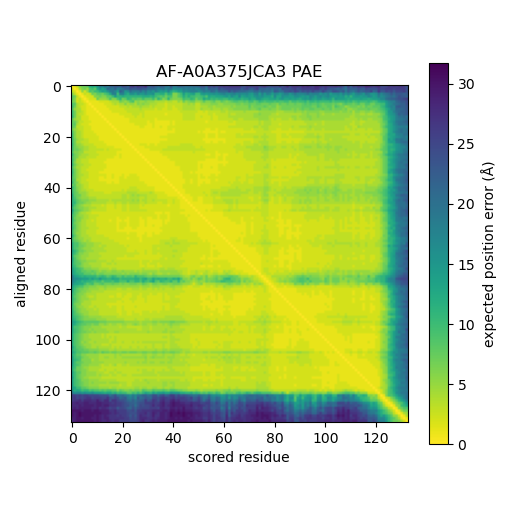O . ALA A 1 100 ? 14.562 -0.647 -5.656 1.00 96.75 100 ALA A O 1
ATOM 803 N N . THR A 1 101 ? 15.178 -0.078 -7.742 1.00 97.00 101 THR A N 1
ATOM 804 C CA . THR A 1 101 ? 16.596 -0.436 -7.585 1.00 97.00 101 THR A CA 1
ATOM 805 C C . THR A 1 101 ? 17.275 0.447 -6.541 1.00 97.00 101 THR A C 1
ATOM 807 O O . THR A 1 101 ? 17.881 -0.072 -5.605 1.00 97.00 101 THR A O 1
ATOM 810 N N . GLU A 1 102 ? 17.099 1.767 -6.627 1.00 96.88 102 GLU A N 1
ATOM 811 C CA . GLU A 1 102 ? 17.650 2.712 -5.648 1.00 96.88 102 GLU A CA 1
ATOM 812 C C . GLU A 1 102 ? 17.159 2.400 -4.225 1.00 96.88 102 GLU A C 1
ATOM 814 O O . GLU A 1 102 ? 17.956 2.318 -3.283 1.00 96.88 102 GLU A O 1
ATOM 819 N N . LEU A 1 103 ? 15.855 2.151 -4.067 1.00 96.75 103 LEU A N 1
ATOM 820 C CA . LEU A 1 103 ? 15.267 1.780 -2.782 1.00 96.75 103 LEU A CA 1
ATOM 821 C C . LEU A 1 103 ? 15.760 0.415 -2.289 1.00 96.75 103 LEU A C 1
ATOM 823 O O . LEU A 1 103 ? 16.006 0.262 -1.095 1.00 96.75 103 LEU A O 1
ATOM 827 N N . ALA A 1 104 ? 15.928 -0.569 -3.175 1.00 97.19 104 ALA A N 1
ATOM 828 C CA . ALA A 1 104 ? 16.438 -1.896 -2.831 1.00 97.19 104 ALA A CA 1
ATOM 829 C C . ALA A 1 104 ? 17.874 -1.852 -2.286 1.00 97.19 104 ALA A C 1
ATOM 831 O O . ALA A 1 104 ? 18.217 -2.629 -1.393 1.00 97.19 104 ALA A O 1
ATOM 832 N N . GLU A 1 105 ? 18.698 -0.937 -2.793 1.00 96.69 105 GLU A N 1
ATOM 833 C CA . GLU A 1 105 ? 20.103 -0.804 -2.409 1.00 96.69 105 GLU A CA 1
ATOM 834 C C . GLU A 1 105 ? 20.304 0.073 -1.167 1.00 96.69 105 GLU A C 1
ATOM 836 O O . GLU A 1 105 ? 21.152 -0.240 -0.327 1.00 96.69 105 GLU A O 1
ATOM 841 N N . SER A 1 106 ? 19.526 1.152 -1.027 1.00 95.62 106 SER A N 1
ATOM 842 C CA . SER A 1 106 ? 19.869 2.254 -0.117 1.00 95.62 106 SER A CA 1
ATOM 843 C C . SER A 1 106 ? 18.824 2.605 0.949 1.00 95.62 106 SER A C 1
ATOM 845 O O . SER A 1 106 ? 19.179 3.292 1.911 1.00 95.62 106 SER A O 1
ATOM 847 N N . ASP A 1 107 ? 17.570 2.127 0.858 1.00 95.69 107 ASP A N 1
ATOM 848 C CA . ASP A 1 107 ? 16.543 2.499 1.846 1.00 95.69 107 ASP A CA 1
ATOM 849 C C . ASP A 1 107 ? 16.955 2.008 3.249 1.00 95.69 107 ASP A C 1
ATOM 851 O O . ASP A 1 107 ? 17.336 0.841 3.412 1.00 95.69 107 ASP A O 1
ATOM 855 N N . PRO A 1 108 ? 16.887 2.847 4.299 1.00 94.44 108 PRO A N 1
ATOM 856 C CA . PRO A 1 108 ? 17.292 2.4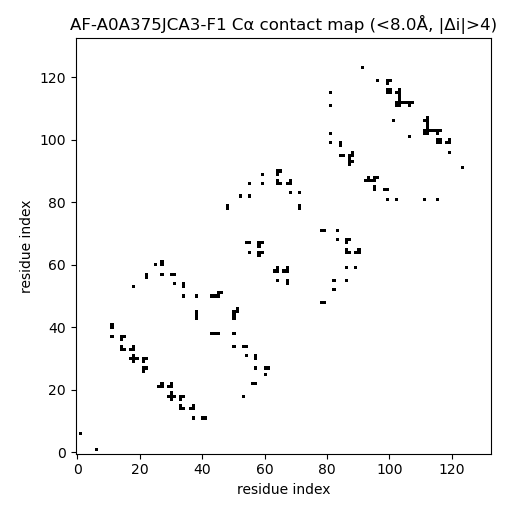51 5.647 1.00 94.44 108 PRO A CA 1
ATOM 857 C C . PRO A 1 108 ? 16.461 1.287 6.211 1.00 94.44 108 PRO A C 1
ATOM 859 O O . PRO A 1 108 ? 16.953 0.532 7.055 1.00 94.44 108 PRO A O 1
ATOM 862 N N . ARG A 1 109 ? 15.223 1.095 5.741 1.00 94.00 109 ARG A N 1
ATOM 863 C CA . ARG A 1 109 ? 14.274 0.086 6.223 1.00 94.00 109 ARG A CA 1
ATOM 864 C C . ARG A 1 109 ? 14.520 -1.264 5.525 1.00 94.00 109 ARG A C 1
ATOM 866 O O . ARG A 1 109 ? 14.249 -1.401 4.332 1.00 94.00 109 ARG A O 1
ATOM 873 N N . PRO A 1 110 ? 14.953 -2.322 6.245 1.00 95.44 110 PRO A N 1
ATOM 874 C CA . PRO A 1 110 ? 15.296 -3.607 5.619 1.00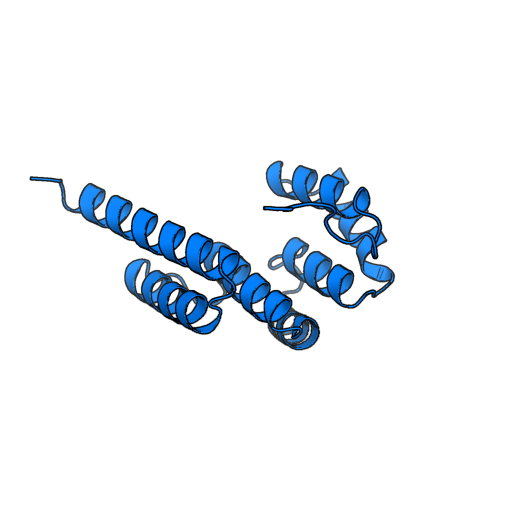 95.44 110 PRO A CA 1
ATOM 875 C C . PRO A 1 110 ? 14.133 -4.302 4.897 1.00 95.44 110 PRO A C 1
ATOM 877 O O . PRO A 1 110 ? 14.342 -4.989 3.896 1.00 95.44 110 PRO A O 1
ATOM 880 N N . HIS A 1 111 ? 12.906 -4.120 5.392 1.00 93.19 111 HIS A N 1
ATOM 881 C CA . HIS A 1 111 ? 11.715 -4.695 4.769 1.00 93.19 111 HIS A CA 1
ATOM 882 C C . HIS A 1 111 ? 11.400 -4.020 3.429 1.00 93.19 111 HIS A C 1
ATOM 884 O O . HIS A 1 111 ? 11.040 -4.720 2.492 1.00 93.19 111 HIS A O 1
ATOM 890 N N . ILE A 1 112 ? 11.614 -2.705 3.295 1.00 95.00 112 ILE A N 1
ATOM 891 C CA . ILE A 1 112 ? 11.446 -2.002 2.015 1.00 95.00 112 ILE A CA 1
ATOM 892 C C . ILE A 1 112 ? 12.472 -2.489 1.005 1.00 95.00 112 ILE A C 1
ATOM 894 O O . ILE A 1 112 ? 12.087 -2.864 -0.099 1.00 95.00 112 ILE A O 1
ATOM 898 N N . ARG A 1 113 ? 13.746 -2.598 1.405 1.00 96.81 113 ARG A N 1
ATOM 899 C CA . ARG A 1 113 ? 14.787 -3.146 0.524 1.00 96.81 113 ARG A CA 1
ATOM 900 C C . ARG A 1 113 ? 14.417 -4.530 -0.008 1.00 96.81 113 ARG A C 1
ATOM 902 O O . ARG A 1 113 ? 14.499 -4.788 -1.206 1.00 96.81 113 ARG A O 1
ATOM 909 N N . THR A 1 114 ? 13.942 -5.399 0.886 1.00 96.25 114 THR A N 1
ATOM 910 C CA . THR A 1 114 ? 13.467 -6.745 0.532 1.00 96.25 114 THR A CA 1
ATOM 911 C C . THR A 1 114 ? 12.293 -6.690 -0.445 1.00 96.25 114 THR A C 1
ATOM 913 O O . THR A 1 114 ? 12.326 -7.353 -1.479 1.00 96.25 114 THR A O 1
ATOM 916 N N . SER A 1 115 ? 11.270 -5.887 -0.148 1.00 94.19 115 SER A N 1
ATOM 917 C CA . SER A 1 115 ? 10.075 -5.758 -0.986 1.00 94.19 115 SER A CA 1
ATOM 918 C C . SER A 1 115 ? 10.388 -5.214 -2.378 1.00 94.19 115 SER A C 1
ATOM 920 O O . SER A 1 115 ? 9.878 -5.746 -3.361 1.00 94.19 115 SER A O 1
ATOM 922 N N . MET A 1 116 ? 11.255 -4.205 -2.488 1.00 96.62 116 MET A N 1
ATOM 923 C CA . MET A 1 116 ? 11.676 -3.660 -3.782 1.00 96.62 116 MET A CA 1
ATOM 924 C C . MET A 1 116 ? 12.507 -4.673 -4.571 1.00 96.62 116 MET A C 1
ATOM 926 O O . MET A 1 116 ? 12.267 -4.867 -5.759 1.00 96.62 116 MET A O 1
ATOM 930 N N . GLY A 1 117 ? 13.397 -5.416 -3.904 1.00 95.44 117 GLY A N 1
ATOM 931 C CA . GLY A 1 117 ? 14.106 -6.538 -4.522 1.00 95.44 117 GLY A CA 1
ATOM 932 C C . GLY A 1 117 ? 13.156 -7.610 -5.072 1.00 95.44 117 GLY A C 1
ATOM 933 O O . GLY A 1 117 ? 13.365 -8.122 -6.171 1.00 95.44 117 GLY A O 1
ATOM 934 N N . LEU A 1 118 ? 12.076 -7.936 -4.354 1.00 94.38 118 LEU A N 1
ATOM 935 C CA . LEU A 1 118 ? 11.039 -8.849 -4.851 1.00 94.38 118 LEU A CA 1
ATOM 936 C C . LEU A 1 118 ? 10.270 -8.264 -6.043 1.00 94.38 118 LEU A C 1
ATOM 938 O O . LEU A 1 118 ? 9.962 -9.002 -6.978 1.00 94.38 118 LEU A O 1
ATOM 942 N N . LEU A 1 119 ? 9.977 -6.961 -6.018 1.00 93.44 119 LEU A N 1
ATOM 943 C CA . LEU A 1 119 ? 9.285 -6.263 -7.100 1.00 93.44 119 LEU A CA 1
ATOM 944 C C . LEU A 1 119 ? 10.106 -6.278 -8.397 1.00 93.44 119 LEU A C 1
ATOM 946 O O . LEU A 1 119 ? 9.576 -6.660 -9.432 1.00 93.44 119 LEU A O 1
ATOM 950 N N . ILE A 1 120 ? 11.405 -5.969 -8.328 1.00 94.12 120 ILE A N 1
ATOM 951 C CA . ILE A 1 120 ? 12.335 -6.018 -9.475 1.00 94.12 120 ILE A CA 1
ATOM 952 C C . ILE A 1 120 ? 12.385 -7.426 -10.083 1.00 94.12 120 ILE A C 1
ATOM 954 O O . ILE A 1 120 ? 12.378 -7.598 -11.299 1.00 94.12 120 ILE A O 1
ATOM 958 N N . ASN A 1 121 ? 12.390 -8.461 -9.238 1.00 90.12 121 ASN A N 1
ATOM 959 C CA . ASN A 1 121 ? 12.405 -9.850 -9.698 1.00 90.12 121 ASN A CA 1
ATOM 960 C C . ASN A 1 121 ? 11.053 -10.324 -10.268 1.00 90.12 121 ASN A C 1
ATOM 962 O O . ASN A 1 121 ? 11.000 -11.360 -10.941 1.00 90.12 121 ASN A O 1
ATOM 966 N N . ARG A 1 122 ? 9.954 -9.591 -10.036 1.00 84.06 122 ARG A N 1
ATOM 967 C CA . ARG A 1 122 ? 8.664 -9.856 -10.679 1.00 84.06 122 ARG A CA 1
ATOM 968 C C . ARG A 1 122 ? 8.642 -9.230 -12.069 1.00 84.06 122 ARG A C 1
ATOM 970 O O . ARG A 1 122 ? 8.438 -8.032 -12.226 1.00 84.06 122 ARG A O 1
ATOM 977 N N . ARG A 1 123 ? 8.740 -10.069 -13.103 1.00 59.44 123 ARG A N 1
ATOM 978 C CA . ARG A 1 123 ? 8.449 -9.635 -14.477 1.00 59.44 123 ARG A CA 1
ATOM 979 C C . ARG A 1 123 ? 6.985 -9.168 -14.577 1.00 59.44 123 ARG A C 1
ATOM 981 O O . ARG A 1 123 ? 6.105 -9.948 -14.198 1.00 59.44 123 ARG A O 1
ATOM 988 N N . PRO A 1 124 ? 6.705 -7.961 -15.099 1.00 57.00 124 PRO A N 1
ATOM 989 C CA . PRO A 1 124 ? 5.344 -7.567 -15.442 1.00 57.00 124 PRO A CA 1
ATOM 990 C C . PRO A 1 124 ? 4.764 -8.564 -16.462 1.00 57.00 124 PRO A C 1
ATOM 992 O O . PRO A 1 124 ? 5.451 -8.955 -17.406 1.00 57.00 124 PRO A O 1
ATOM 995 N N . GLY A 1 125 ? 3.521 -9.015 -16.258 1.00 52.50 125 GLY A N 1
ATOM 996 C CA . GLY A 1 125 ? 2.784 -9.808 -17.254 1.00 52.50 125 GLY A CA 1
ATOM 997 C C . GLY A 1 125 ? 2.794 -11.337 -17.109 1.00 52.50 125 GLY A C 1
ATOM 998 O O . GLY A 1 125 ? 2.310 -12.019 -18.011 1.00 52.50 125 GLY A O 1
ATOM 999 N N . LEU A 1 126 ? 3.281 -11.910 -16.001 1.00 39.19 126 LEU A N 1
ATOM 1000 C CA . LEU A 1 126 ? 3.003 -13.321 -15.689 1.00 39.19 126 LEU A CA 1
ATOM 1001 C C . LEU A 1 126 ? 1.732 -13.424 -14.831 1.00 39.19 126 LEU A C 1
ATOM 1003 O O . LEU A 1 126 ? 1.740 -12.929 -13.701 1.00 39.19 126 LEU A O 1
ATOM 1007 N N . PRO A 1 127 ? 0.646 -14.068 -15.311 1.00 39.56 127 PRO A N 1
ATOM 1008 C CA . PRO A 1 127 ? -0.470 -14.402 -14.441 1.00 39.56 127 PRO A CA 1
ATOM 1009 C C . PRO A 1 127 ? 0.056 -15.269 -13.300 1.00 39.56 127 PRO A C 1
ATOM 1011 O O . PRO A 1 127 ? 0.886 -16.160 -13.515 1.00 39.56 127 PRO A O 1
ATOM 1014 N N . VAL A 1 128 ? -0.431 -14.999 -12.089 1.00 46.28 128 VAL A N 1
ATOM 1015 C CA . VAL A 1 128 ? -0.192 -15.835 -10.912 1.00 46.28 128 VAL A CA 1
ATOM 1016 C C . VAL A 1 128 ? -0.736 -17.223 -11.253 1.00 46.28 128 VAL A C 1
ATOM 1018 O O . VAL A 1 128 ? -1.938 -17.469 -11.213 1.00 46.28 128 VAL A O 1
ATOM 1021 N N . SER A 1 129 ? 0.135 -18.105 -11.738 1.00 42.59 129 SER A N 1
ATOM 1022 C CA . SER A 1 129 ? -0.263 -19.439 -12.166 1.00 42.59 129 SER A CA 1
ATOM 1023 C C . SER A 1 129 ? -0.619 -20.248 -10.928 1.00 42.59 129 SER A C 1
ATOM 1025 O O . SER A 1 129 ? 0.262 -20.619 -10.160 1.00 42.59 129 SER A O 1
ATOM 1027 N N . GLY A 1 130 ? -1.912 -20.531 -10.780 1.00 42.16 130 GLY A N 1
ATOM 1028 C CA . GLY A 1 130 ? -2.409 -21.682 -10.036 1.00 42.16 130 GLY A CA 1
ATOM 1029 C C . GLY A 1 130 ? -2.744 -21.444 -8.567 1.00 42.16 130 GLY A C 1
ATOM 1030 O O . GLY A 1 130 ? -2.025 -21.900 -7.686 1.00 42.16 130 GLY A O 1
ATOM 1031 N N . VAL A 1 131 ? -3.929 -20.890 -8.306 1.00 45.03 131 VAL A N 1
ATOM 1032 C CA . VAL A 1 131 ? -4.840 -21.548 -7.357 1.00 45.03 131 VAL A CA 1
ATOM 1033 C C . VAL A 1 131 ? -5.902 -22.228 -8.212 1.00 45.03 131 VAL A C 1
ATOM 1035 O O . VAL A 1 131 ? -6.945 -21.662 -8.520 1.00 45.03 131 VAL A O 1
ATOM 1038 N N . THR A 1 132 ? -5.573 -23.416 -8.712 1.00 40.44 132 THR A N 1
ATOM 1039 C CA . THR A 1 132 ? -6.589 -24.356 -9.188 1.00 40.44 132 THR A CA 1
ATOM 1040 C C . THR A 1 132 ? -7.099 -25.123 -7.978 1.00 40.44 132 THR A C 1
ATOM 1042 O O . THR A 1 132 ? -6.290 -25.627 -7.197 1.00 40.44 132 THR A O 1
ATOM 1045 N N . SER A 1 133 ? -8.425 -25.129 -7.848 1.00 41.75 133 SER A N 1
ATOM 1046 C CA . SER A 1 133 ? -9.242 -25.866 -6.881 1.00 41.75 133 SER A CA 1
ATOM 1047 C C . SER A 1 133 ? -8.888 -27.342 -6.732 1.00 41.75 133 SER A C 1
ATOM 1049 O O . SER A 1 133 ? -8.344 -27.927 -7.696 1.00 41.75 133 SER A O 1
#